Protein AF-A0A6P0HP53-F1 (afdb_monomer)

Radius of gyration: 17.63 Å; Cα contacts (8 Å, |Δi|>4): 109; chains: 1; bounding box: 59×38×42 Å

Nearest PDB structures (foldseek):
  2uwm-assembly1_A  TM=5.859E-01  e=5.808E-02  Neomoorella thermoacetica
  8gzi-assembly1_A  TM=6.093E-01  e=1.161E-01  Apiospora montagnei NRRL 25634
  7y3h-assembly1_A  TM=6.146E-01  e=1.161E-01  Apiospora montagnei NRRL 25634
  1lva-assembly1_A  TM=5.882E-01  e=1.921E-01  Neomoorella thermoacetica
  2ply-assembly3_A  TM=5.227E-01  e=1.023E-01  Neomoorella thermoacetica

Solvent-accessible surface area (backbone atoms only — not comparable to full-atom values): 7389 Å² total; per-residue (Å²): 132,65,69,74,60,47,55,57,50,45,67,72,36,39,51,97,87,63,23,44,85,57,82,60,84,52,65,76,56,28,52,49,50,47,38,57,60,42,68,79,46,56,76,85,45,78,37,48,54,70,55,51,45,59,58,38,49,65,34,31,88,62,34,69,59,53,53,49,52,31,40,78,70,44,28,28,46,77,58,97,70,30,34,31,39,70,48,64,88,73,86,81,65,94,81,64,75,88,68,85,70,80,82,80,88,72,77,95,79,83,81,83,85,89,84,83,132

Structure (mmCIF, N/CA/C/O backbone):
data_AF-A0A6P0HP53-F1
#
_entry.id   AF-A0A6P0HP53-F1
#
loop_
_atom_site.group_PDB
_atom_site.id
_atom_site.type_symbol
_atom_site.label_atom_id
_atom_site.label_alt_id
_atom_site.label_comp_id
_atom_site.label_asym_id
_atom_site.label_entity_id
_atom_site.label_seq_id
_atom_site.pdbx_PDB_ins_code
_atom_site.Cartn_x
_atom_site.Cartn_y
_atom_site.Cartn_z
_atom_site.occupancy
_atom_site.B_iso_or_equiv
_atom_site.auth_seq_id
_atom_site.auth_comp_id
_atom_site.auth_asym_id
_atom_site.auth_atom_id
_atom_site.pdbx_PDB_model_num
ATOM 1 N N . MET A 1 1 ? -3.702 -6.714 18.081 1.00 50.31 1 MET A N 1
ATOM 2 C CA . MET A 1 1 ? -4.840 -5.932 17.557 1.00 50.31 1 MET A CA 1
ATOM 3 C C . MET A 1 1 ? -5.886 -6.946 17.146 1.00 50.31 1 MET A C 1
ATOM 5 O O . MET A 1 1 ? -5.586 -7.760 16.288 1.00 50.31 1 MET A O 1
ATOM 9 N N . THR A 1 2 ? -7.023 -7.020 17.834 1.00 54.75 2 THR A N 1
ATOM 10 C CA . THR A 1 2 ? -8.061 -8.005 17.498 1.00 54.75 2 THR A CA 1
ATOM 11 C C . THR A 1 2 ? -8.685 -7.594 16.163 1.00 54.75 2 THR A C 1
ATOM 13 O O . THR A 1 2 ? -9.038 -6.429 15.990 1.00 54.75 2 THR A O 1
ATOM 16 N N . THR A 1 3 ? -8.841 -8.529 15.231 1.00 61.62 3 THR A N 1
ATOM 17 C CA . THR A 1 3 ? -9.435 -8.352 13.892 1.00 61.62 3 THR A CA 1
ATOM 18 C C . THR A 1 3 ? -10.676 -7.428 13.809 1.00 61.62 3 THR A C 1
ATOM 20 O O . THR A 1 3 ? -10.739 -6.632 12.871 1.00 61.62 3 THR A O 1
ATOM 23 N N . PRO A 1 4 ? -11.638 -7.415 14.765 1.00 64.62 4 PRO A N 1
ATOM 24 C CA . PRO A 1 4 ? -12.776 -6.483 14.732 1.00 64.62 4 PRO A CA 1
ATOM 25 C C . PRO A 1 4 ? -12.411 -4.995 14.857 1.00 64.62 4 PRO A C 1
ATOM 27 O O . PRO A 1 4 ? -13.163 -4.151 14.373 1.00 64.62 4 PRO A O 1
ATOM 30 N N . ASP A 1 5 ? -11.287 -4.644 15.487 1.00 83.12 5 ASP A N 1
ATOM 31 C CA . ASP A 1 5 ? -10.832 -3.247 15.564 1.00 83.12 5 ASP A CA 1
ATOM 32 C C . ASP A 1 5 ? -10.265 -2.783 14.214 1.00 83.12 5 ASP A C 1
ATOM 34 O O . ASP A 1 5 ? -10.540 -1.672 13.762 1.00 83.12 5 ASP A O 1
ATOM 38 N N . ALA A 1 6 ? -9.567 -3.683 13.512 1.00 87.69 6 ALA A N 1
ATOM 39 C CA . ALA A 1 6 ? -9.015 -3.426 12.187 1.00 87.69 6 ALA A CA 1
ATOM 40 C C . ALA A 1 6 ? -10.115 -3.110 11.162 1.00 87.69 6 ALA A C 1
ATOM 42 O O . ALA A 1 6 ? -10.050 -2.090 10.481 1.00 87.69 6 ALA A O 1
ATOM 43 N N . ALA A 1 7 ? -11.168 -3.933 11.108 1.00 90.62 7 ALA A N 1
ATOM 44 C CA . ALA A 1 7 ? -12.280 -3.741 10.176 1.00 90.62 7 ALA A CA 1
ATOM 45 C C . ALA A 1 7 ? -12.987 -2.387 10.370 1.00 90.62 7 ALA A C 1
ATOM 47 O O . ALA A 1 7 ? -13.310 -1.708 9.398 1.00 90.62 7 ALA A O 1
ATOM 48 N N . ARG A 1 8 ? -13.178 -1.952 11.625 1.00 93.12 8 ARG A N 1
ATOM 49 C CA . ARG A 1 8 ? -13.763 -0.635 11.932 1.00 93.12 8 ARG A CA 1
ATOM 50 C C . ARG A 1 8 ? -12.872 0.516 11.490 1.00 93.12 8 ARG A C 1
ATOM 52 O O . ARG A 1 8 ? -13.382 1.530 11.026 1.00 93.12 8 ARG A O 1
ATOM 59 N N . VAL A 1 9 ? -11.556 0.376 11.652 1.00 93.56 9 VAL A N 1
ATOM 60 C CA . VAL A 1 9 ? -10.605 1.3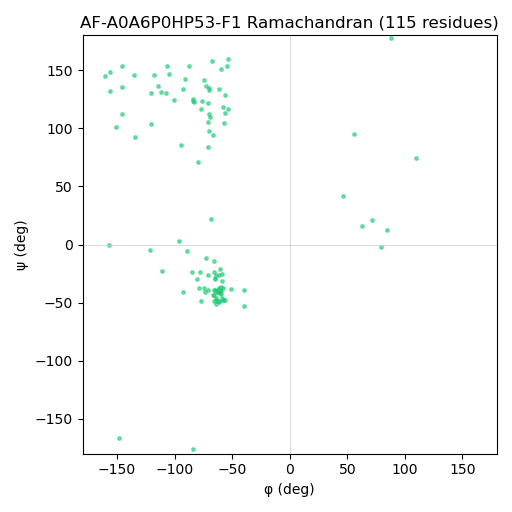70 11.148 1.00 93.56 9 VAL A CA 1
ATOM 61 C C . VAL A 1 9 ? -10.688 1.434 9.626 1.00 93.56 9 VAL A C 1
ATOM 63 O O . VAL A 1 9 ? -10.859 2.523 9.099 1.00 93.56 9 VAL A O 1
ATOM 66 N N . LEU A 1 10 ? -10.647 0.303 8.920 1.00 93.50 10 LEU A N 1
ATOM 67 C CA . LEU A 1 10 ? -10.737 0.290 7.456 1.00 93.50 10 LEU A CA 1
ATOM 68 C C . LEU A 1 10 ? -12.034 0.934 6.954 1.00 93.50 10 LEU A C 1
ATOM 70 O O . LEU A 1 10 ? -11.972 1.831 6.122 1.00 93.50 10 LEU A O 1
ATOM 74 N N . ALA A 1 11 ? -13.181 0.592 7.545 1.00 93.44 11 ALA A N 1
ATOM 75 C CA . ALA A 1 11 ? -14.469 1.200 7.204 1.00 93.44 11 ALA A CA 1
ATOM 76 C C . ALA A 1 11 ? -14.528 2.722 7.448 1.00 93.44 11 ALA A C 1
ATOM 78 O O . ALA A 1 11 ? -15.375 3.406 6.884 1.00 93.44 11 ALA A O 1
ATOM 79 N N . GLN A 1 12 ? -13.652 3.269 8.299 1.00 94.81 12 GLN A N 1
ATOM 80 C CA . GLN A 1 12 ? -13.559 4.710 8.529 1.00 94.81 12 GLN A CA 1
ATOM 81 C C . GLN A 1 12 ? -12.756 5.436 7.437 1.00 94.81 12 GLN A C 1
ATOM 83 O O . GLN A 1 12 ? -13.003 6.621 7.216 1.00 94.81 12 GLN A O 1
ATOM 88 N N . PHE A 1 13 ? -11.780 4.779 6.805 1.00 94.62 13 PHE A N 1
ATOM 89 C CA . PHE A 1 13 ? -10.819 5.421 5.892 1.00 94.62 13 PHE A CA 1
ATOM 90 C C . PHE A 1 13 ? -10.983 5.035 4.424 1.00 94.62 13 PHE A C 1
ATOM 92 O O . PHE A 1 13 ? -10.547 5.800 3.566 1.00 94.62 13 PHE A O 1
ATOM 99 N N . LEU A 1 14 ? -11.590 3.882 4.147 1.00 94.44 14 LEU A N 1
ATOM 100 C CA . LEU A 1 14 ? -11.848 3.407 2.795 1.00 94.44 14 LEU A CA 1
ATOM 101 C C . LEU A 1 14 ? -13.221 3.869 2.308 1.00 94.44 14 LEU A C 1
ATOM 103 O O . LEU A 1 14 ? -14.185 3.900 3.077 1.00 94.44 14 LEU A O 1
ATOM 107 N N . ASP A 1 15 ? -13.300 4.210 1.030 1.00 93.19 15 ASP A N 1
ATOM 108 C CA . ASP A 1 15 ? -14.560 4.362 0.315 1.00 93.19 15 ASP A CA 1
ATOM 109 C C . ASP A 1 15 ? -15.085 3.012 -0.211 1.00 93.19 15 ASP A C 1
ATOM 111 O O . ASP A 1 15 ? -14.531 1.944 0.067 1.00 93.19 15 ASP A O 1
ATOM 115 N N . ALA A 1 16 ? -16.199 3.056 -0.947 1.00 88.75 16 ALA A N 1
ATOM 116 C CA . ALA A 1 16 ? -16.825 1.866 -1.518 1.00 88.75 16 ALA A CA 1
ATOM 117 C C . ALA A 1 16 ? -15.959 1.179 -2.590 1.00 88.75 16 ALA A C 1
ATOM 119 O O . ALA A 1 16 ? -16.115 -0.022 -2.808 1.00 88.75 16 ALA A O 1
ATOM 120 N N . ASP A 1 17 ? -15.049 1.923 -3.223 1.00 88.00 17 ASP A N 1
ATOM 121 C CA . ASP A 1 17 ? -14.137 1.439 -4.259 1.00 88.00 17 ASP A CA 1
ATOM 122 C C . ASP A 1 17 ? -12.818 0.903 -3.664 1.00 88.00 17 ASP A C 1
ATOM 124 O O . ASP A 1 17 ? -11.993 0.324 -4.375 1.00 88.00 17 ASP A O 1
ATOM 128 N N . GLY A 1 18 ? -12.625 1.052 -2.348 1.00 87.94 18 GLY A N 1
ATOM 129 C CA . GLY A 1 18 ? -11.426 0.630 -1.626 1.00 87.94 18 GLY A CA 1
ATOM 130 C C . GLY A 1 18 ? -10.285 1.651 -1.663 1.00 87.94 18 GLY A C 1
ATOM 131 O O . GLY A 1 18 ? -9.162 1.319 -1.276 1.00 87.94 18 GLY A O 1
ATOM 132 N N . ALA A 1 19 ? -10.545 2.884 -2.101 1.00 93.00 19 ALA A N 1
ATOM 133 C CA . ALA A 1 19 ? -9.588 3.9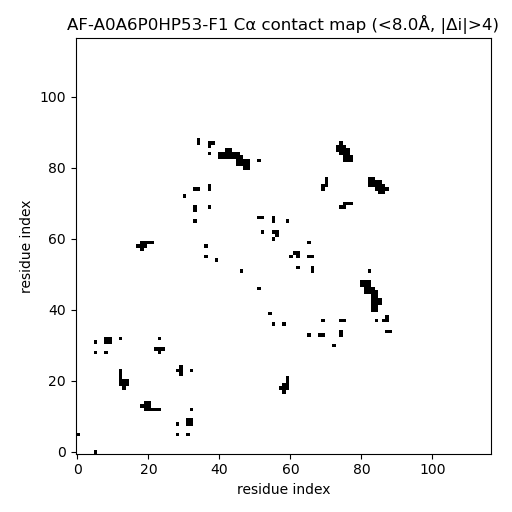76 -2.046 1.00 93.00 19 ALA A CA 1
ATOM 134 C C . ALA A 1 19 ? -9.655 4.713 -0.702 1.00 93.00 19 ALA A C 1
ATOM 136 O O . ALA A 1 19 ? -10.661 4.731 0.006 1.00 93.00 19 ALA A O 1
ATOM 137 N N . LEU A 1 20 ? -8.537 5.325 -0.327 1.00 93.94 20 LEU A N 1
ATOM 138 C CA . LEU A 1 20 ? -8.413 6.149 0.862 1.00 93.94 20 LEU A CA 1
ATOM 139 C C . LEU A 1 20 ? -8.883 7.563 0.544 1.00 93.94 20 LEU A C 1
ATOM 141 O O . LEU A 1 20 ? -8.306 8.240 -0.305 1.00 93.94 20 LEU A O 1
ATOM 145 N N . HIS A 1 21 ? -9.857 8.063 1.298 1.00 91.88 21 HIS A N 1
ATOM 146 C CA . HIS A 1 21 ? -10.188 9.494 1.258 1.00 91.88 21 HIS A CA 1
ATOM 147 C C . HIS A 1 21 ? -9.188 10.341 2.061 1.00 91.88 21 HIS A C 1
ATOM 149 O O . HIS A 1 21 ? -9.011 11.527 1.789 1.00 91.88 21 HIS A O 1
ATOM 155 N N . THR A 1 22 ? -8.501 9.738 3.038 1.00 92.38 22 THR A N 1
ATOM 156 C CA . THR A 1 22 ? -7.412 10.370 3.789 1.00 92.38 22 THR A CA 1
ATOM 157 C C . THR A 1 22 ? -6.460 9.335 4.389 1.00 92.38 22 THR A C 1
ATOM 159 O O . THR A 1 22 ? -6.875 8.243 4.786 1.00 92.38 22 THR A O 1
ATOM 162 N N . ILE A 1 23 ? -5.177 9.687 4.514 1.00 90.31 23 ILE A N 1
ATOM 163 C CA . ILE A 1 23 ? -4.184 8.858 5.209 1.00 90.31 23 ILE A CA 1
ATOM 164 C C . ILE A 1 23 ? -4.283 9.130 6.723 1.00 90.31 23 ILE A C 1
ATOM 166 O O . ILE A 1 23 ? -4.106 10.276 7.151 1.00 90.31 23 ILE A O 1
ATOM 170 N N . PRO A 1 24 ? -4.527 8.112 7.575 1.00 93.25 24 PRO A N 1
ATOM 171 C CA . PRO A 1 24 ? -4.611 8.317 9.017 1.00 93.25 24 PRO A CA 1
ATOM 172 C C . PRO A 1 24 ? -3.299 8.854 9.601 1.00 93.25 24 PRO A C 1
ATOM 174 O O . PRO A 1 24 ? -2.234 8.283 9.391 1.00 93.25 24 PRO A O 1
ATOM 177 N N . THR A 1 25 ? -3.386 9.881 10.447 1.00 92.19 25 THR A N 1
ATOM 178 C CA . THR A 1 25 ? -2.223 10.435 11.170 1.00 92.19 25 THR A CA 1
ATOM 179 C C . THR A 1 25 ? -1.908 9.684 12.464 1.00 92.19 25 THR A C 1
ATOM 181 O O . THR A 1 25 ? -0.783 9.707 12.961 1.00 92.19 25 THR A O 1
ATOM 184 N N . LYS A 1 26 ? -2.900 8.994 13.045 1.00 94.56 26 LYS A N 1
ATOM 185 C CA . LYS A 1 26 ? -2.702 8.188 14.256 1.00 94.56 26 LYS A CA 1
ATOM 186 C C . LYS A 1 26 ? -2.015 6.878 13.899 1.00 94.56 26 LYS A C 1
ATOM 188 O O . LYS A 1 26 ? -2.631 6.013 13.279 1.00 94.56 26 LYS A O 1
ATOM 193 N N . ARG A 1 27 ? -0.802 6.692 14.421 1.00 93.50 27 ARG A N 1
ATOM 194 C CA . ARG A 1 27 ? 0.074 5.537 14.177 1.00 93.50 27 ARG A CA 1
ATOM 195 C C . ARG A 1 27 ? -0.633 4.178 14.124 1.00 93.50 27 ARG A C 1
ATOM 197 O O . ARG A 1 27 ? -0.495 3.454 13.150 1.00 93.50 27 ARG A O 1
ATOM 204 N N . ARG 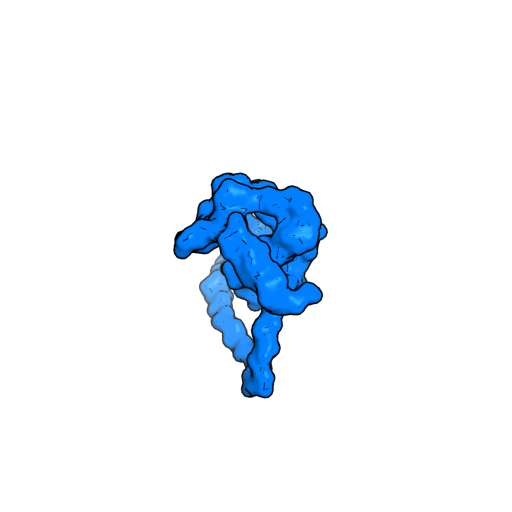A 1 28 ? -1.427 3.834 15.144 1.00 92.62 28 ARG A N 1
ATOM 205 C CA . ARG A 1 28 ? -2.132 2.537 15.191 1.00 92.62 28 ARG A CA 1
ATOM 206 C C . ARG A 1 28 ? -3.099 2.341 14.021 1.00 92.62 28 ARG A C 1
ATOM 208 O O . ARG A 1 28 ? -3.150 1.257 13.463 1.00 92.62 28 ARG A O 1
ATOM 215 N N . LYS A 1 29 ? -3.841 3.389 13.649 1.00 94.19 29 LYS A N 1
ATOM 216 C CA . LYS A 1 29 ? -4.790 3.357 12.526 1.00 94.19 29 LYS A CA 1
ATOM 217 C C . LYS A 1 29 ? -4.058 3.307 11.189 1.00 94.19 29 LYS A C 1
ATOM 219 O O . LYS A 1 29 ? -4.472 2.579 10.297 1.00 94.19 29 LYS A O 1
ATOM 224 N N . GLN A 1 30 ? -2.961 4.055 11.090 1.00 95.38 30 GLN A N 1
ATOM 225 C CA . GLN A 1 30 ? -2.095 4.064 9.920 1.00 95.38 30 GLN A CA 1
ATOM 226 C C . GLN A 1 30 ? -1.569 2.657 9.621 1.00 95.38 30 GLN A C 1
ATOM 228 O O . GLN A 1 30 ? -1.721 2.200 8.500 1.00 95.38 30 GLN A O 1
ATOM 233 N N . LEU A 1 31 ? -1.066 1.934 10.627 1.00 95.69 31 LEU A N 1
ATOM 234 C CA . LEU A 1 31 ? -0.598 0.554 10.452 1.00 95.69 31 LEU A CA 1
ATOM 235 C C . LEU A 1 31 ? -1.686 -0.387 9.915 1.00 95.69 31 LEU A C 1
ATOM 237 O O . LEU A 1 31 ? -1.384 -1.227 9.079 1.00 95.69 31 LEU A O 1
ATOM 241 N N . VAL A 1 32 ? -2.944 -0.229 10.346 1.00 95.88 32 VAL A N 1
ATOM 242 C CA . VAL A 1 32 ? -4.065 -1.028 9.812 1.00 95.88 32 VAL A CA 1
ATOM 243 C C . VAL A 1 32 ? -4.283 -0.750 8.327 1.00 95.88 32 VAL A C 1
ATOM 245 O O . VAL A 1 32 ? -4.453 -1.669 7.533 1.00 95.88 32 VAL A O 1
ATOM 248 N N . VAL A 1 33 ? -4.286 0.530 7.956 1.00 96.12 33 VAL A N 1
ATOM 249 C CA . VAL A 1 33 ? -4.481 0.954 6.568 1.00 96.12 33 VAL A CA 1
ATOM 250 C C . VAL A 1 33 ? -3.318 0.498 5.690 1.00 96.12 33 VAL A C 1
ATOM 252 O O . VAL A 1 33 ? -3.547 -0.021 4.603 1.00 96.12 33 VAL A O 1
ATOM 255 N N . LEU A 1 34 ? -2.080 0.643 6.161 1.00 96.75 34 LEU A N 1
ATOM 256 C CA . LEU A 1 34 ? -0.896 0.211 5.423 1.00 96.75 34 LEU A CA 1
ATOM 257 C C . LEU A 1 34 ? -0.858 -1.306 5.248 1.00 96.75 34 LEU A C 1
ATOM 259 O O . LEU A 1 34 ? -0.543 -1.761 4.155 1.00 96.75 34 LEU A O 1
ATOM 263 N N . ASP A 1 35 ? -1.250 -2.076 6.268 1.00 96.00 35 ASP A N 1
ATOM 264 C CA . ASP A 1 35 ? -1.370 -3.531 6.154 1.00 96.00 35 ASP A CA 1
ATOM 265 C C . ASP A 1 35 ? -2.382 -3.938 5.080 1.00 96.00 35 ASP A C 1
ATOM 267 O O . ASP A 1 35 ? -2.118 -4.852 4.303 1.00 96.00 35 ASP A O 1
ATOM 271 N N . HIS A 1 36 ? -3.511 -3.228 4.991 1.00 95.56 36 HIS A N 1
ATOM 272 C CA . HIS A 1 36 ? -4.508 -3.452 3.946 1.00 95.56 36 HIS A CA 1
ATOM 273 C C . HIS A 1 36 ? -3.971 -3.113 2.549 1.00 95.56 36 HIS A C 1
ATOM 275 O O . HIS A 1 36 ? -4.077 -3.936 1.644 1.00 95.56 36 HIS A O 1
ATOM 281 N N . VAL A 1 37 ? -3.344 -1.944 2.377 1.00 96.25 37 VAL A N 1
ATOM 282 C CA . VAL A 1 37 ? -2.739 -1.541 1.092 1.00 96.25 37 VAL A CA 1
ATOM 283 C C . VAL A 1 37 ? -1.635 -2.520 0.676 1.00 96.25 37 VAL A C 1
ATOM 285 O O . VAL A 1 37 ? -1.518 -2.857 -0.500 1.00 96.25 37 VAL A O 1
ATOM 288 N N . ALA A 1 38 ? -0.854 -3.030 1.631 1.00 96.50 38 ALA A N 1
ATOM 289 C CA . ALA A 1 38 ? 0.194 -4.009 1.371 1.00 96.50 38 ALA A CA 1
ATOM 290 C C . ALA A 1 38 ? -0.347 -5.325 0.788 1.00 96.50 38 ALA A C 1
ATOM 292 O O . ALA A 1 38 ? 0.374 -5.983 0.042 1.00 96.50 38 ALA A O 1
ATOM 293 N N . GLN A 1 39 ? -1.610 -5.691 1.052 1.00 95.06 39 GLN A N 1
ATOM 294 C CA . GLN A 1 39 ? -2.223 -6.892 0.467 1.00 95.06 39 GLN A CA 1
ATOM 295 C C . GLN A 1 39 ? -2.406 -6.805 -1.055 1.00 95.06 39 GLN A C 1
ATOM 297 O O . GLN A 1 39 ? -2.623 -7.831 -1.691 1.00 95.06 39 GLN A O 1
ATOM 302 N N . ALA A 1 40 ? -2.293 -5.614 -1.654 1.00 95.69 40 ALA A N 1
ATOM 303 C CA . ALA A 1 40 ? -2.289 -5.457 -3.107 1.00 95.69 40 ALA A CA 1
ATOM 304 C C . ALA A 1 40 ? -0.988 -5.944 -3.771 1.00 95.69 40 ALA A C 1
ATOM 306 O O . ALA A 1 40 ? -0.931 -6.039 -4.996 1.00 95.69 40 ALA A O 1
ATOM 307 N N . PHE A 1 41 ? 0.049 -6.225 -2.977 1.00 96.25 41 PHE A N 1
ATOM 308 C CA . PHE A 1 41 ? 1.332 -6.739 -3.439 1.00 96.25 41 PHE A CA 1
ATOM 309 C C . PHE A 1 41 ? 1.484 -8.207 -3.047 1.00 96.25 41 PHE A C 1
ATOM 311 O O . PHE A 1 41 ? 1.305 -8.588 -1.884 1.00 96.25 41 PHE A O 1
ATOM 318 N N . GLU A 1 42 ? 1.856 -9.035 -4.016 1.00 93.25 42 GLU A N 1
ATOM 319 C CA . GLU A 1 42 ? 2.101 -10.453 -3.783 1.00 93.25 42 GLU A CA 1
ATOM 320 C C . GLU A 1 42 ? 3.431 -10.661 -3.046 1.00 93.25 42 GLU A C 1
ATOM 322 O O . GLU A 1 42 ? 4.427 -9.970 -3.282 1.00 93.25 42 GLU A O 1
ATOM 327 N N . LEU A 1 43 ? 3.454 -11.627 -2.124 1.00 90.38 43 LEU A N 1
ATOM 328 C CA . LEU A 1 43 ? 4.676 -12.008 -1.419 1.00 90.38 43 LEU A CA 1
ATOM 329 C C . LEU A 1 43 ? 5.640 -12.719 -2.372 1.00 90.38 43 LEU A C 1
ATOM 331 O O . LEU A 1 43 ? 5.246 -13.617 -3.109 1.00 90.38 43 LEU A O 1
ATOM 335 N N . GLY A 1 44 ? 6.916 -12.338 -2.315 1.00 88.12 44 GLY A N 1
ATOM 336 C CA . GLY A 1 44 ? 7.964 -12.909 -3.166 1.00 88.12 44 GLY A CA 1
ATOM 337 C C . GLY A 1 44 ? 8.005 -12.357 -4.595 1.00 88.12 44 GLY A C 1
ATOM 338 O O . GLY A 1 44 ? 8.904 -12.727 -5.346 1.00 88.12 44 GLY A O 1
ATOM 339 N N . VAL A 1 45 ? 7.090 -11.455 -4.965 1.00 94.25 45 VAL A N 1
ATOM 340 C CA . VAL A 1 45 ? 7.111 -10.768 -6.262 1.00 94.25 45 VAL A CA 1
ATOM 341 C C . VAL A 1 45 ? 7.853 -9.441 -6.137 1.00 94.25 45 VAL A C 1
ATOM 343 O O . VAL A 1 45 ? 7.631 -8.666 -5.203 1.00 94.25 45 VAL A O 1
ATOM 346 N N . VAL A 1 46 ? 8.740 -9.188 -7.099 1.00 96.50 46 VAL A N 1
ATOM 347 C CA . VAL A 1 46 ? 9.499 -7.943 -7.203 1.00 96.50 46 VAL A CA 1
ATOM 348 C C . VAL A 1 46 ? 8.854 -7.047 -8.253 1.00 96.50 46 VAL A C 1
ATOM 350 O O . VAL A 1 46 ? 8.678 -7.441 -9.403 1.00 96.50 46 VAL A O 1
ATOM 353 N N . TYR A 1 47 ? 8.518 -5.830 -7.846 1.00 96.81 47 TYR A N 1
ATOM 354 C CA . TYR A 1 47 ? 7.853 -4.820 -8.653 1.00 96.81 47 TYR A CA 1
ATOM 355 C C . TYR A 1 47 ? 8.809 -3.651 -8.927 1.00 96.81 47 TYR A C 1
ATOM 357 O O . TYR A 1 47 ? 9.408 -3.113 -7.987 1.00 96.81 47 TYR A O 1
ATOM 365 N N . PRO A 1 48 ? 8.947 -3.190 -10.181 1.00 96.88 48 PRO A N 1
ATOM 366 C CA . PRO A 1 48 ? 9.613 -1.927 -10.462 1.00 96.88 48 PRO A CA 1
ATOM 367 C C . PRO A 1 48 ? 8.786 -0.752 -9.920 1.00 96.88 48 PRO A C 1
ATOM 369 O O . PRO A 1 48 ? 7.568 -0.836 -9.755 1.00 96.88 48 PRO A O 1
ATOM 372 N N . GLU A 1 49 ? 9.439 0.390 -9.689 1.00 95.44 49 GLU A N 1
ATOM 373 C CA . GLU A 1 49 ? 8.780 1.599 -9.172 1.00 95.44 49 GLU A CA 1
ATOM 374 C C . GLU A 1 49 ? 7.519 2.009 -9.955 1.00 95.44 49 GLU A C 1
ATOM 376 O O . GLU A 1 49 ? 6.541 2.460 -9.359 1.00 95.44 49 GLU A O 1
ATOM 381 N N . VAL A 1 50 ? 7.527 1.861 -11.283 1.00 96.56 50 VAL A N 1
ATOM 382 C CA . VAL A 1 50 ? 6.385 2.228 -12.133 1.00 96.56 50 VAL A CA 1
ATOM 383 C C . VAL A 1 50 ? 5.135 1.409 -11.802 1.00 96.56 50 VAL A C 1
ATOM 385 O O . VAL A 1 50 ? 4.051 1.985 -11.686 1.00 96.56 50 VAL A O 1
ATOM 388 N N . ASP A 1 51 ? 5.297 0.111 -11.549 1.00 97.56 51 ASP A N 1
ATOM 389 C CA . ASP A 1 51 ? 4.194 -0.795 -11.232 1.00 97.56 51 ASP A CA 1
ATOM 390 C C . ASP A 1 51 ? 3.687 -0.551 -9.815 1.00 97.56 51 ASP A C 1
ATOM 392 O O . ASP A 1 51 ? 2.480 -0.453 -9.595 1.00 97.56 51 ASP A O 1
ATOM 396 N N . VAL A 1 52 ? 4.599 -0.327 -8.862 1.00 97.62 52 VAL A N 1
ATOM 397 C CA . VAL A 1 52 ? 4.234 0.093 -7.500 1.00 97.62 52 VAL A CA 1
ATOM 398 C C . VAL A 1 52 ? 3.406 1.368 -7.538 1.00 97.62 52 VAL A C 1
ATOM 400 O O . VAL A 1 52 ? 2.344 1.444 -6.923 1.00 97.62 52 VAL A O 1
ATOM 403 N N . ASN A 1 53 ? 3.853 2.366 -8.298 1.00 97.25 53 ASN A N 1
ATOM 404 C CA . ASN A 1 53 ? 3.132 3.621 -8.425 1.00 97.25 53 ASN A CA 1
ATOM 405 C C . ASN A 1 53 ? 1.748 3.406 -9.058 1.00 97.25 53 ASN A C 1
ATOM 407 O O . ASN A 1 53 ? 0.782 4.018 -8.610 1.00 97.25 53 ASN A O 1
ATOM 411 N N . ALA A 1 54 ? 1.627 2.540 -10.067 1.00 97.38 54 ALA A N 1
ATOM 412 C CA . ALA A 1 54 ? 0.347 2.223 -10.696 1.00 97.38 54 ALA A CA 1
ATOM 413 C C . ALA A 1 54 ? -0.634 1.533 -9.731 1.00 97.38 54 ALA A C 1
ATOM 415 O O . ALA A 1 54 ? -1.816 1.879 -9.719 1.00 97.38 54 ALA A O 1
ATOM 416 N N . VAL A 1 55 ? -0.150 0.612 -8.891 1.00 97.00 55 VAL A N 1
ATOM 417 C CA . VAL A 1 55 ? -0.954 -0.036 -7.841 1.00 97.00 55 VAL A CA 1
ATOM 418 C C . VAL A 1 55 ? -1.405 0.991 -6.801 1.00 97.00 55 VAL A C 1
ATOM 420 O O . VAL A 1 55 ? -2.598 1.113 -6.531 1.00 97.00 55 VAL A O 1
ATOM 423 N N . LEU A 1 56 ? -0.478 1.790 -6.264 1.00 97.31 56 LEU A N 1
ATOM 424 C CA . LEU A 1 56 ? -0.770 2.755 -5.198 1.00 97.31 56 LEU A CA 1
ATOM 425 C C . LEU A 1 56 ? -1.718 3.881 -5.629 1.00 97.31 56 LEU A C 1
ATOM 427 O O . LEU A 1 56 ? -2.488 4.367 -4.802 1.00 97.31 56 LEU A O 1
ATOM 431 N N . ARG A 1 57 ? -1.724 4.264 -6.914 1.00 96.75 57 ARG A N 1
ATOM 432 C CA . ARG A 1 57 ? -2.662 5.267 -7.458 1.00 96.75 57 ARG A CA 1
ATOM 433 C C . ARG A 1 57 ? -4.128 4.884 -7.289 1.00 96.75 57 ARG A C 1
ATOM 435 O O . ARG A 1 57 ? -4.965 5.778 -7.254 1.00 96.75 57 ARG A O 1
ATOM 442 N N . ARG A 1 58 ? -4.434 3.587 -7.189 1.00 95.50 58 ARG A N 1
ATOM 443 C CA . ARG A 1 58 ? -5.797 3.096 -6.935 1.00 95.50 58 ARG A CA 1
ATOM 444 C C . ARG A 1 58 ? -6.247 3.383 -5.505 1.00 95.50 58 ARG A C 1
ATOM 446 O O . ARG A 1 58 ? -7.435 3.520 -5.269 1.00 95.50 58 ARG A O 1
ATOM 453 N N . PHE A 1 59 ? -5.298 3.494 -4.574 1.00 96.25 59 PHE A N 1
ATOM 454 C CA . PHE A 1 59 ? -5.579 3.737 -3.164 1.00 96.25 59 PHE A CA 1
ATOM 455 C C . PHE A 1 59 ? -5.560 5.218 -2.809 1.00 96.25 59 PHE A C 1
ATOM 457 O O . PHE A 1 59 ? -6.381 5.647 -2.013 1.00 96.25 59 PHE A O 1
ATOM 464 N N . HIS A 1 60 ? -4.620 6.009 -3.331 1.00 96.31 60 HIS A N 1
ATOM 465 C CA . HIS A 1 60 ? -4.542 7.432 -2.994 1.00 96.31 60 HIS A CA 1
ATOM 466 C C . HIS A 1 60 ? -3.721 8.218 -4.035 1.00 96.31 60 HIS A C 1
ATOM 468 O O . HIS A 1 60 ? -2.715 7.702 -4.534 1.00 96.31 60 HIS A O 1
ATOM 474 N N . PRO A 1 61 ? -4.071 9.486 -4.339 1.00 94.44 61 PRO A N 1
ATOM 475 C CA . PRO A 1 61 ? -3.300 10.321 -5.266 1.00 94.44 61 PRO A CA 1
ATOM 476 C C . PRO A 1 61 ? -1.886 10.653 -4.762 1.00 94.44 61 PRO A C 1
ATOM 478 O O . PRO A 1 61 ? -0.965 10.799 -5.566 1.00 94.44 61 PRO A O 1
ATOM 481 N N . ASP A 1 62 ? -1.686 10.732 -3.443 1.00 96.00 62 ASP A N 1
ATOM 482 C CA . ASP A 1 62 ? -0.358 10.885 -2.827 1.00 96.00 62 ASP A CA 1
ATOM 483 C C . ASP A 1 62 ? 0.391 9.542 -2.751 1.00 96.00 62 ASP A C 1
ATOM 485 O O . ASP A 1 62 ? 0.573 8.928 -1.695 1.00 96.00 62 ASP A O 1
ATOM 489 N N . VAL A 1 63 ? 0.801 9.076 -3.929 1.00 96.44 63 VAL A N 1
ATOM 490 C CA . VAL A 1 63 ? 1.547 7.827 -4.136 1.00 96.44 63 VAL A CA 1
ATOM 491 C C . VAL A 1 63 ? 2.891 7.848 -3.410 1.00 96.44 63 VAL A C 1
ATOM 493 O O . VAL A 1 63 ? 3.324 6.834 -2.863 1.00 96.44 63 VAL A O 1
ATOM 496 N N . ALA A 1 64 ? 3.564 9.001 -3.402 1.00 95.88 64 ALA A N 1
ATOM 497 C CA . ALA A 1 64 ? 4.879 9.147 -2.792 1.00 95.88 64 ALA A CA 1
ATOM 498 C C . ALA A 1 64 ? 4.806 8.975 -1.270 1.00 95.88 64 ALA A C 1
ATOM 500 O O . ALA A 1 64 ? 5.635 8.258 -0.704 1.00 95.88 64 ALA A O 1
ATOM 501 N N . ALA A 1 65 ? 3.800 9.569 -0.617 1.00 95.88 65 ALA A N 1
ATOM 502 C CA . ALA A 1 65 ? 3.588 9.384 0.811 1.00 95.88 65 ALA A CA 1
ATOM 503 C C . ALA A 1 65 ? 3.249 7.929 1.153 1.00 95.88 65 ALA A C 1
ATOM 505 O O . ALA A 1 65 ? 3.888 7.368 2.042 1.00 95.88 65 ALA A O 1
ATOM 506 N N . LEU A 1 66 ? 2.315 7.295 0.429 1.00 96.69 66 LEU A N 1
ATOM 507 C CA . LEU A 1 66 ? 1.971 5.887 0.666 1.00 96.69 66 LEU A CA 1
ATOM 508 C C . LEU A 1 66 ? 3.182 4.967 0.520 1.00 96.69 66 LEU A C 1
ATOM 510 O O . LEU A 1 66 ? 3.444 4.159 1.408 1.00 96.69 66 LEU A O 1
ATOM 514 N N . ARG A 1 67 ? 3.954 5.119 -0.562 1.00 96.69 67 ARG A N 1
ATOM 515 C CA . ARG A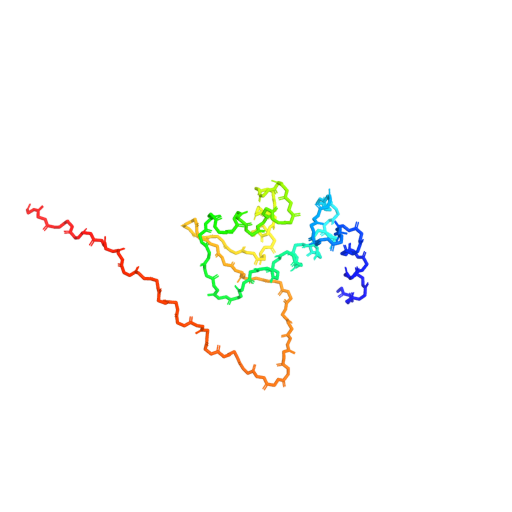 1 67 ? 5.162 4.320 -0.793 1.00 96.69 67 ARG A CA 1
ATOM 516 C C . ARG A 1 67 ? 6.178 4.499 0.331 1.00 96.69 67 ARG A C 1
ATOM 518 O O . ARG A 1 67 ? 6.742 3.512 0.788 1.00 96.69 67 ARG A O 1
ATOM 525 N N . ARG A 1 68 ? 6.390 5.737 0.794 1.00 96.81 68 ARG A N 1
ATOM 526 C CA . ARG A 1 68 ? 7.287 6.022 1.921 1.00 96.81 68 ARG A CA 1
ATOM 527 C C . ARG A 1 68 ? 6.809 5.331 3.196 1.00 96.81 68 ARG A C 1
ATOM 529 O O . ARG A 1 68 ? 7.593 4.625 3.806 1.00 96.81 68 ARG A O 1
ATOM 536 N N . TYR A 1 69 ? 5.533 5.461 3.555 1.00 97.31 69 TYR A N 1
ATOM 537 C CA . TYR A 1 69 ? 5.003 4.826 4.764 1.00 97.31 69 TYR A CA 1
ATOM 538 C C . TYR A 1 69 ? 5.065 3.298 4.711 1.00 97.31 69 TYR A C 1
ATOM 540 O O . TYR A 1 69 ? 5.448 2.670 5.691 1.00 97.31 69 TYR A O 1
ATOM 548 N N . LEU A 1 70 ? 4.753 2.692 3.562 1.00 97.69 70 LEU A N 1
ATOM 549 C CA . LEU A 1 70 ? 4.867 1.243 3.382 1.00 97.69 70 LEU A CA 1
ATOM 550 C C . LEU A 1 70 ? 6.301 0.741 3.589 1.00 97.69 70 LEU A C 1
ATOM 552 O O . LEU A 1 70 ? 6.483 -0.343 4.141 1.00 97.69 70 LEU A O 1
ATOM 556 N N . VAL A 1 71 ? 7.303 1.515 3.163 1.00 97.50 71 VAL A N 1
ATOM 557 C CA . VAL A 1 71 ? 8.720 1.172 3.348 1.00 97.50 71 VAL A CA 1
ATOM 558 C C . VAL A 1 71 ? 9.186 1.437 4.778 1.00 97.50 71 VAL A C 1
ATOM 560 O O . VAL A 1 71 ? 9.768 0.549 5.395 1.00 97.50 71 VAL A O 1
ATOM 563 N N . ASP A 1 72 ? 8.893 2.619 5.323 1.00 96.94 72 ASP A N 1
ATOM 564 C CA . ASP A 1 72 ? 9.291 3.020 6.679 1.00 96.94 72 ASP A CA 1
ATOM 565 C C . ASP A 1 72 ? 8.736 2.056 7.744 1.00 96.94 72 ASP A C 1
ATOM 567 O O . ASP A 1 72 ? 9.375 1.816 8.768 1.00 96.94 72 ASP A O 1
ATOM 571 N N . ASP A 1 73 ? 7.565 1.469 7.478 1.00 96.44 73 ASP A N 1
ATOM 572 C CA . ASP A 1 73 ? 6.884 0.533 8.375 1.00 96.44 73 ASP A CA 1
ATOM 573 C C . ASP A 1 73 ? 7.146 -0.943 8.075 1.00 96.44 73 ASP A C 1
ATOM 575 O O . ASP A 1 73 ? 6.597 -1.811 8.754 1.00 96.44 73 ASP A O 1
ATOM 579 N N . GLY A 1 74 ? 7.996 -1.235 7.088 1.00 96.00 74 GLY A N 1
ATOM 580 C CA . GLY A 1 74 ? 8.427 -2.594 6.765 1.00 96.00 74 GLY A CA 1
ATOM 581 C C . GLY A 1 74 ? 7.357 -3.469 6.108 1.00 96.00 74 GLY A C 1
ATOM 582 O O . GLY A 1 74 ? 7.457 -4.692 6.159 1.00 96.00 74 GLY A O 1
ATOM 583 N N . PHE A 1 75 ? 6.329 -2.877 5.495 1.00 97.00 75 PHE A N 1
ATOM 584 C CA . PHE A 1 75 ? 5.381 -3.617 4.655 1.00 97.00 75 PHE A CA 1
ATOM 585 C C . PHE A 1 75 ? 5.963 -3.902 3.268 1.00 97.00 75 PHE A C 1
ATOM 587 O O . PHE A 1 75 ? 5.743 -4.982 2.713 1.00 97.00 75 PHE A O 1
ATOM 594 N N . LEU A 1 76 ? 6.723 -2.945 2.729 1.00 97.56 76 LEU A N 1
ATOM 595 C CA . LEU A 1 76 ? 7.522 -3.096 1.519 1.00 97.56 76 LEU A CA 1
ATOM 596 C C . LEU A 1 76 ? 9.005 -2.912 1.844 1.00 97.56 76 LEU A C 1
ATOM 598 O O . LEU A 1 76 ? 9.380 -2.063 2.647 1.00 97.56 76 LEU A O 1
ATOM 602 N N . THR A 1 77 ? 9.866 -3.641 1.149 1.00 97.19 77 THR A N 1
ATOM 603 C CA . THR A 1 77 ? 11.301 -3.347 1.092 1.00 97.19 77 THR A CA 1
ATOM 604 C C . THR A 1 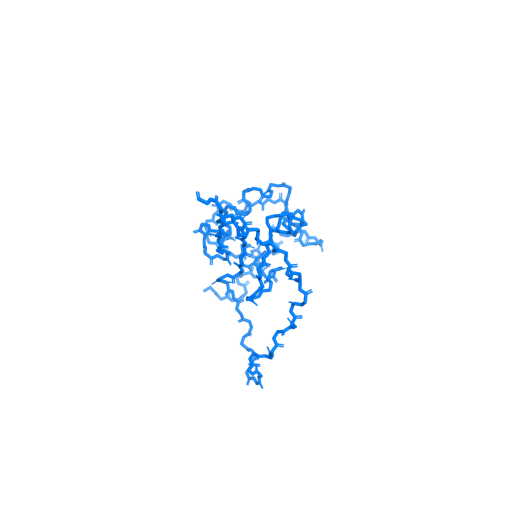77 ? 11.623 -2.730 -0.259 1.00 97.19 77 THR A C 1
ATOM 606 O O . THR A 1 77 ? 10.986 -3.062 -1.256 1.00 97.19 77 THR A O 1
ATOM 609 N N . ARG A 1 78 ? 12.593 -1.812 -0.282 1.00 96.56 78 ARG A N 1
ATOM 610 C CA . ARG A 1 78 ? 13.100 -1.170 -1.495 1.00 96.56 78 ARG A CA 1
ATOM 611 C C . ARG A 1 78 ? 14.591 -1.435 -1.646 1.00 96.56 78 ARG A C 1
ATOM 613 O O . ARG A 1 78 ? 15.358 -1.097 -0.750 1.00 96.56 78 ARG A O 1
ATOM 620 N N . GLU A 1 79 ? 15.002 -1.882 -2.826 1.00 96.12 79 GLU A N 1
ATOM 621 C CA . GLU A 1 79 ? 16.408 -1.992 -3.220 1.00 96.12 79 GLU A CA 1
ATOM 622 C C . GLU A 1 79 ? 16.556 -1.693 -4.714 1.00 96.12 79 GLU A C 1
ATOM 624 O O . GLU A 1 79 ? 15.744 -2.141 -5.513 1.00 96.12 79 GLU A O 1
ATOM 629 N N . ALA A 1 80 ? 17.556 -0.894 -5.106 1.00 93.50 80 ALA A N 1
ATOM 630 C CA . ALA A 1 80 ? 17.849 -0.584 -6.515 1.00 93.50 80 ALA A CA 1
ATOM 631 C C . ALA A 1 80 ? 16.613 -0.197 -7.375 1.00 93.50 80 ALA A C 1
ATOM 633 O O . ALA A 1 80 ? 16.475 -0.625 -8.518 1.00 93.50 80 ALA A O 1
ATOM 634 N N . ASN A 1 81 ? 15.706 0.623 -6.822 1.00 91.56 81 ASN A N 1
ATOM 635 C CA . ASN A 1 81 ? 14.424 1.046 -7.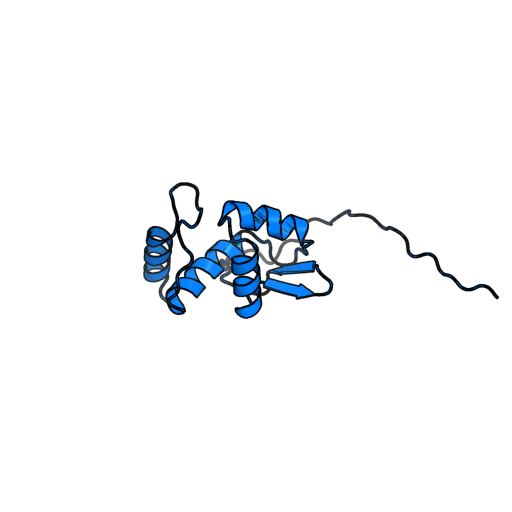431 1.00 91.56 81 ASN A CA 1
ATOM 636 C C . ASN A 1 81 ? 13.406 -0.078 -7.708 1.00 91.56 81 ASN A C 1
ATOM 638 O O . ASN A 1 81 ? 12.422 0.130 -8.420 1.00 91.56 81 ASN A O 1
ATOM 642 N N . GLN A 1 82 ? 13.612 -1.233 -7.093 1.00 95.69 82 GLN A N 1
ATOM 643 C CA . GLN A 1 82 ? 12.678 -2.344 -7.039 1.00 95.69 82 GLN A CA 1
ATOM 644 C C . GLN A 1 82 ? 12.071 -2.441 -5.641 1.00 95.69 82 GLN A C 1
ATOM 646 O O . GLN A 1 82 ? 12.666 -1.988 -4.659 1.00 95.69 82 GLN A O 1
ATOM 651 N N . TYR A 1 83 ? 10.872 -3.007 -5.570 1.00 97.50 83 TYR A N 1
ATOM 652 C CA . TYR A 1 83 ? 10.097 -3.141 -4.346 1.00 97.50 83 TYR A CA 1
ATOM 653 C C . TYR A 1 83 ? 9.515 -4.538 -4.249 1.00 97.50 83 TYR A C 1
ATOM 655 O O . TYR A 1 83 ? 9.102 -5.106 -5.253 1.00 97.50 83 TYR A O 1
ATOM 663 N N . TRP A 1 84 ? 9.408 -5.070 -3.045 1.00 97.50 84 TRP A N 1
ATOM 664 C CA . TRP A 1 84 ? 8.670 -6.305 -2.799 1.00 97.50 84 TRP A CA 1
ATOM 665 C C . TRP A 1 84 ? 8.011 -6.246 -1.436 1.00 97.50 84 TRP A C 1
ATOM 667 O O . TRP A 1 84 ? 8.470 -5.541 -0.531 1.00 97.50 84 TRP A O 1
ATOM 677 N N . ARG A 1 85 ? 6.919 -6.994 -1.288 1.00 97.00 85 ARG A N 1
ATOM 678 C CA . ARG A 1 85 ? 6.248 -7.128 -0.003 1.00 97.00 85 ARG A CA 1
ATOM 679 C C . ARG A 1 85 ? 7.105 -7.964 0.941 1.00 97.00 85 ARG A C 1
ATOM 681 O O . ARG A 1 85 ? 7.431 -9.110 0.639 1.00 97.00 85 ARG A O 1
ATOM 688 N N . SER A 1 86 ? 7.454 -7.382 2.081 1.00 94.00 86 SER A N 1
ATOM 689 C CA . SER A 1 86 ? 8.305 -7.993 3.110 1.00 94.00 86 SER A CA 1
ATOM 690 C C . SER A 1 86 ? 7.626 -8.102 4.476 1.00 94.00 86 SER A C 1
ATOM 692 O O . SER A 1 86 ? 8.179 -8.727 5.379 1.00 94.00 86 SER A O 1
ATOM 694 N N . GLY A 1 87 ? 6.409 -7.566 4.620 1.00 92.25 87 GLY A N 1
ATOM 695 C CA . GLY A 1 87 ? 5.652 -7.616 5.867 1.00 92.25 87 GLY A CA 1
ATOM 696 C C . GLY A 1 87 ? 4.134 -7.664 5.690 1.00 92.25 87 GLY A C 1
ATOM 697 O O . GLY A 1 87 ? 3.594 -7.910 4.606 1.00 92.25 87 GLY A O 1
ATOM 698 N N . GLY A 1 88 ? 3.441 -7.426 6.801 1.00 90.31 88 GLY A N 1
ATOM 699 C CA . GLY A 1 88 ? 1.984 -7.448 6.896 1.00 90.31 88 GLY A CA 1
ATOM 700 C C . GLY A 1 88 ? 1.381 -8.816 7.207 1.00 90.31 88 GLY A C 1
ATOM 701 O O . GLY A 1 88 ? 2.076 -9.824 7.331 1.00 90.31 88 GLY A O 1
ATOM 702 N N . THR A 1 89 ? 0.062 -8.838 7.347 1.00 87.25 89 THR A N 1
ATOM 703 C CA . THR A 1 89 ? -0.708 -10.016 7.748 1.00 87.25 89 THR A CA 1
ATOM 704 C C . THR A 1 89 ? -0.776 -11.032 6.612 1.00 87.25 89 THR A C 1
ATOM 706 O O . THR A 1 89 ? -1.021 -10.672 5.460 1.00 87.25 89 THR A O 1
ATOM 709 N N . VAL A 1 90 ? -0.594 -12.312 6.934 1.00 82.44 90 VAL A N 1
ATOM 710 C CA . VAL A 1 90 ? -0.833 -13.437 6.021 1.00 82.44 90 VAL A CA 1
ATOM 711 C C . VAL A 1 90 ? -1.985 -14.275 6.555 1.00 82.44 90 VAL A C 1
ATOM 713 O O . VAL A 1 90 ? -2.056 -14.542 7.756 1.00 82.44 90 VAL A O 1
ATOM 716 N N . ALA A 1 91 ? -2.900 -14.682 5.677 1.00 74.44 91 ALA A N 1
ATOM 717 C CA . ALA A 1 91 ? -3.855 -15.721 6.024 1.00 74.44 91 ALA A CA 1
ATOM 718 C C . ALA A 1 91 ? -3.072 -17.034 6.113 1.00 74.44 91 ALA A C 1
ATOM 720 O O . ALA A 1 91 ? -2.527 -17.502 5.115 1.00 74.44 91 ALA A O 1
ATOM 721 N N . LEU A 1 92 ? -2.954 -17.590 7.318 1.00 62.47 92 LEU A N 1
ATOM 722 C CA . LEU A 1 92 ? -2.431 -18.938 7.486 1.00 62.47 92 LEU A CA 1
ATOM 723 C C . LEU A 1 92 ? -3.495 -19.889 6.935 1.00 62.47 92 LEU A C 1
ATOM 725 O O . LEU A 1 92 ? -4.483 -20.168 7.607 1.00 62.47 92 LEU A O 1
ATOM 729 N N . ASP A 1 93 ? -3.332 -20.329 5.690 1.00 56.94 93 ASP A N 1
ATOM 730 C CA . ASP A 1 93 ? -4.086 -21.473 5.194 1.00 56.94 93 ASP A CA 1
ATOM 731 C C . ASP A 1 93 ? -3.559 -22.706 5.939 1.00 56.94 93 ASP A C 1
ATOM 733 O O . ASP A 1 93 ? -2.412 -23.111 5.745 1.00 56.94 93 ASP A O 1
ATOM 737 N N . GLU A 1 94 ? -4.353 -23.280 6.844 1.00 54.94 94 GLU A N 1
ATOM 738 C CA . GLU A 1 94 ? -3.959 -24.428 7.678 1.00 54.94 94 GLU A CA 1
ATOM 739 C C . GLU A 1 94 ? -3.774 -25.746 6.880 1.00 54.94 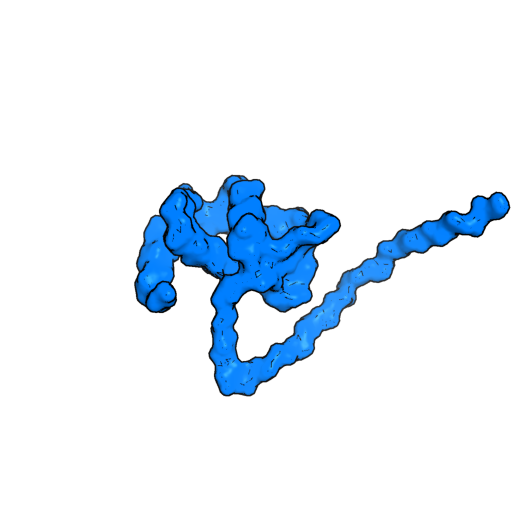94 GLU A C 1
ATOM 741 O O . GLU A 1 94 ? -3.847 -26.830 7.455 1.00 54.94 94 GLU A O 1
ATOM 746 N N . GLY A 1 95 ? -3.527 -25.715 5.561 1.00 51.50 95 GLY A N 1
ATOM 747 C CA . GLY A 1 95 ? -3.553 -26.933 4.742 1.00 51.50 95 GLY A CA 1
ATOM 748 C C . GLY A 1 95 ? -2.781 -26.963 3.423 1.00 51.50 95 GLY A C 1
ATOM 749 O O . GLY A 1 95 ? -2.782 -28.011 2.771 1.00 51.50 95 GLY A O 1
ATOM 750 N N . ARG A 1 96 ? -2.087 -25.906 2.994 1.00 51.28 96 ARG A N 1
ATOM 751 C CA . ARG A 1 96 ? -1.313 -25.959 1.744 1.00 51.28 96 ARG A CA 1
ATOM 752 C C . ARG A 1 96 ? -0.046 -25.118 1.847 1.00 51.28 96 ARG A C 1
ATOM 754 O O . ARG A 1 96 ? -0.101 -23.897 1.916 1.00 51.28 96 ARG A O 1
ATOM 761 N N . GLY A 1 97 ? 1.108 -25.792 1.849 1.00 50.34 97 GLY A N 1
ATOM 762 C CA . GLY A 1 97 ? 2.412 -25.134 1.739 1.00 50.34 97 GLY A CA 1
ATOM 763 C C . GLY A 1 97 ? 2.482 -24.218 0.508 1.00 50.34 97 GLY A C 1
ATOM 764 O O . GLY A 1 97 ? 1.686 -24.396 -0.420 1.00 50.34 97 GLY A O 1
ATOM 765 N N . PRO A 1 98 ? 3.409 -23.242 0.487 1.00 53.38 98 PRO A N 1
ATOM 766 C CA . PRO A 1 98 ? 3.505 -22.276 -0.600 1.00 53.38 98 PRO A CA 1
ATOM 767 C C . PRO A 1 98 ? 3.664 -23.030 -1.923 1.00 53.38 98 PRO A C 1
ATOM 769 O O . PRO A 1 98 ? 4.651 -23.737 -2.136 1.00 53.38 98 PRO A O 1
ATOM 772 N N . GLY A 1 99 ? 2.648 -22.941 -2.785 1.00 44.81 99 GLY A N 1
ATOM 773 C CA . GLY A 1 99 ? 2.725 -23.478 -4.137 1.00 44.81 99 GLY A CA 1
ATOM 774 C C . GLY A 1 99 ? 3.871 -22.799 -4.891 1.00 44.81 99 GLY A C 1
ATOM 775 O O . GLY A 1 99 ? 4.203 -21.653 -4.577 1.00 44.81 99 GLY A O 1
ATOM 776 N N . PRO A 1 100 ? 4.502 -23.478 -5.864 1.00 44.91 100 PRO A N 1
ATOM 777 C CA . PRO A 1 100 ? 5.510 -22.838 -6.694 1.00 44.91 100 PRO A CA 1
ATOM 778 C C . PRO A 1 100 ? 4.861 -21.628 -7.372 1.00 44.91 100 PRO A C 1
ATOM 780 O O . PRO A 1 100 ? 3.870 -21.776 -8.089 1.00 44.91 100 PRO A O 1
ATOM 783 N N . GLY A 1 101 ? 5.381 -20.432 -7.081 1.00 44.19 101 GLY A N 1
ATOM 784 C CA . GLY A 1 101 ? 4.960 -19.206 -7.751 1.00 44.19 101 GLY A CA 1
ATOM 785 C C . GLY A 1 101 ? 5.103 -19.357 -9.269 1.00 44.19 101 GLY A C 1
ATOM 786 O O . GLY A 1 101 ? 5.915 -20.172 -9.727 1.00 44.19 101 GLY A O 1
ATOM 787 N N . PRO A 1 102 ? 4.308 -18.624 -10.068 1.00 41.06 102 PRO A N 1
ATOM 788 C CA . PRO A 1 102 ? 4.432 -18.686 -11.514 1.00 41.06 102 PRO A CA 1
ATOM 789 C C . PRO A 1 102 ? 5.874 -18.346 -11.900 1.00 41.06 102 PRO A C 1
ATOM 791 O O . PRO A 1 102 ? 6.434 -17.351 -11.443 1.00 41.06 102 PRO A O 1
ATOM 794 N N . ALA A 1 103 ? 6.485 -19.210 -12.711 1.00 42.06 103 ALA A N 1
ATOM 795 C CA . ALA A 1 103 ? 7.775 -18.942 -13.317 1.00 42.06 103 ALA A CA 1
ATOM 796 C C . ALA A 1 103 ? 7.655 -17.640 -14.120 1.00 42.06 103 ALA A C 1
ATOM 798 O O . ALA A 1 103 ? 7.033 -17.620 -15.182 1.00 42.06 103 ALA A O 1
ATOM 799 N N . SER A 1 104 ? 8.200 -16.548 -13.582 1.00 47.00 104 SER A N 1
ATOM 800 C CA . SER A 1 104 ? 8.320 -15.288 -14.305 1.00 47.00 104 SER A CA 1
ATOM 801 C C . SER A 1 104 ? 9.306 -15.481 -15.450 1.00 47.00 104 SER A C 1
ATOM 803 O O . SER A 1 104 ? 10.518 -15.346 -15.288 1.00 47.00 104 SER A O 1
ATOM 805 N N . ASP A 1 105 ? 8.761 -15.804 -16.617 1.00 49.50 105 ASP A N 1
ATOM 806 C CA . ASP A 1 105 ? 9.408 -15.601 -17.903 1.00 49.50 105 ASP A CA 1
ATOM 807 C C . ASP A 1 105 ? 9.431 -14.087 -18.174 1.00 49.50 105 ASP A C 1
ATOM 809 O O . ASP A 1 105 ? 8.523 -13.520 -18.773 1.00 49.50 105 ASP A O 1
ATOM 813 N N . VAL A 1 106 ? 10.437 -13.396 -17.627 1.00 53.03 106 VAL A N 1
ATOM 814 C CA . VAL A 1 106 ? 10.786 -12.023 -18.013 1.00 53.03 106 VAL A CA 1
ATOM 815 C C . VAL A 1 106 ? 12.299 -11.938 -18.195 1.00 53.03 106 VAL A C 1
ATOM 817 O O . VAL A 1 106 ? 13.079 -11.715 -17.276 1.00 53.03 106 VAL A O 1
ATOM 820 N N . MET A 1 107 ? 12.671 -12.153 -19.455 1.00 42.44 107 MET A N 1
ATOM 821 C CA . MET A 1 107 ? 13.656 -11.387 -20.213 1.00 42.44 107 MET A CA 1
ATOM 822 C C . MET A 1 107 ? 15.073 -11.253 -19.630 1.00 42.44 107 MET A C 1
ATOM 824 O O . MET A 1 107 ? 15.432 -10.292 -18.953 1.00 42.44 107 MET A O 1
ATOM 828 N N . ARG A 1 108 ? 15.947 -12.158 -20.091 1.00 51.81 108 ARG A N 1
ATOM 829 C CA . ARG A 1 108 ? 17.369 -11.863 -20.319 1.00 51.81 108 ARG A CA 1
ATOM 830 C C . ARG A 1 108 ? 17.493 -10.628 -21.221 1.00 51.81 108 ARG A C 1
ATOM 832 O O . ARG A 1 108 ? 17.136 -10.681 -22.393 1.00 51.81 108 ARG A O 1
ATOM 839 N N . SER A 1 109 ? 18.083 -9.566 -20.698 1.00 45.34 109 SER A N 1
ATOM 840 C CA . SER A 1 109 ? 18.789 -8.541 -21.472 1.00 45.34 109 SER A CA 1
ATOM 841 C C . SER A 1 109 ? 19.862 -8.005 -20.522 1.00 45.34 109 SER A C 1
ATOM 843 O O . SER A 1 109 ? 19.539 -7.423 -19.498 1.00 45.34 109 SER A O 1
ATOM 845 N N . GLY A 1 110 ? 21.128 -8.403 -20.618 1.00 39.00 110 GLY A N 1
ATOM 846 C CA . GLY A 1 110 ? 22.007 -8.178 -21.757 1.00 39.00 110 GLY A CA 1
ATOM 847 C C . GLY A 1 110 ? 23.057 -7.157 -21.310 1.00 39.00 110 GLY A C 1
ATOM 848 O O . GLY A 1 110 ? 22.954 -5.986 -21.647 1.00 39.00 110 GLY A O 1
ATOM 849 N N . ALA A 1 111 ? 24.016 -7.583 -20.484 1.00 41.88 111 ALA A N 1
ATOM 850 C CA . ALA A 1 111 ? 25.187 -6.772 -20.159 1.00 41.88 111 ALA A CA 1
ATOM 851 C C . ALA A 1 111 ? 26.239 -6.975 -21.264 1.00 41.88 111 ALA A C 1
ATOM 853 O O . ALA A 1 111 ? 26.576 -8.131 -21.535 1.00 41.88 111 ALA A O 1
ATOM 854 N N . PRO A 1 112 ? 26.755 -5.920 -21.919 1.00 43.22 112 PRO A N 1
ATOM 855 C CA . PRO A 1 112 ? 27.963 -6.050 -22.715 1.00 43.22 112 PRO A CA 1
ATOM 856 C C . PRO A 1 112 ? 29.171 -6.109 -21.772 1.00 43.22 112 PRO A C 1
ATOM 858 O O . PRO A 1 112 ? 29.374 -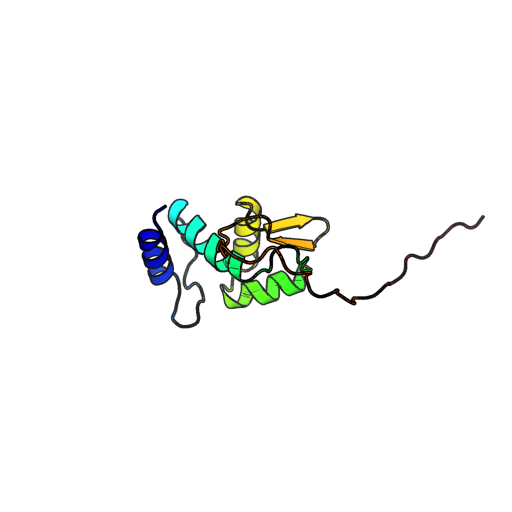5.229 -20.936 1.00 43.22 112 PRO A O 1
ATOM 861 N N . ASP A 1 113 ? 29.939 -7.185 -21.903 1.00 46.00 113 ASP A N 1
ATOM 862 C CA . ASP A 1 113 ? 31.283 -7.322 -21.352 1.00 46.00 113 ASP A CA 1
ATOM 863 C C . ASP A 1 113 ? 32.206 -6.396 -22.158 1.00 46.00 113 ASP A C 1
ATOM 865 O O . ASP A 1 113 ? 32.493 -6.667 -23.323 1.00 46.00 113 ASP A O 1
ATOM 869 N N . ASP A 1 114 ? 32.614 -5.270 -21.572 1.00 45.56 114 ASP A N 1
ATOM 870 C CA . ASP A 1 114 ? 33.679 -4.437 -22.132 1.00 45.56 114 ASP A CA 1
ATOM 871 C C . ASP A 1 114 ? 35.006 -4.832 -21.471 1.00 45.56 114 ASP A C 1
ATOM 873 O O . ASP A 1 114 ? 35.431 -4.292 -20.447 1.00 45.56 114 ASP A O 1
ATOM 877 N N . ARG A 1 115 ? 35.642 -5.857 -22.045 1.00 45.88 115 ARG A N 1
ATOM 878 C CA . ARG A 1 115 ? 37.088 -6.061 -21.956 1.00 45.88 115 ARG A CA 1
ATOM 879 C C . ARG A 1 115 ? 37.678 -6.063 -23.361 1.00 45.88 115 ARG A C 1
ATOM 881 O O . ARG A 1 115 ? 37.597 -7.039 -24.099 1.00 45.88 115 ARG A O 1
ATOM 888 N N . SER A 1 116 ? 38.308 -4.955 -23.710 1.00 49.06 116 SER A N 1
ATOM 889 C CA . SER A 1 116 ? 39.309 -4.795 -24.770 1.00 49.06 116 SER A CA 1
ATOM 890 C C . SER A 1 116 ? 40.119 -3.559 -24.365 1.00 49.06 116 SER A C 1
ATOM 892 O O . SER A 1 116 ? 39.516 -2.563 -23.993 1.00 49.06 116 SER A O 1
ATOM 894 N N . ALA A 1 117 ? 41.443 -3.498 -24.347 1.00 43.72 117 ALA A N 1
ATOM 895 C CA . ALA A 1 117 ? 42.549 -4.396 -24.643 1.00 43.72 117 ALA A CA 1
ATOM 896 C C . ALA A 1 117 ? 43.786 -3.790 -23.942 1.00 43.72 117 ALA A C 1
ATOM 898 O O . ALA A 1 117 ? 43.741 -2.573 -23.639 1.00 43.72 117 ALA A O 1
#

Secondary structure (DSSP, 8-s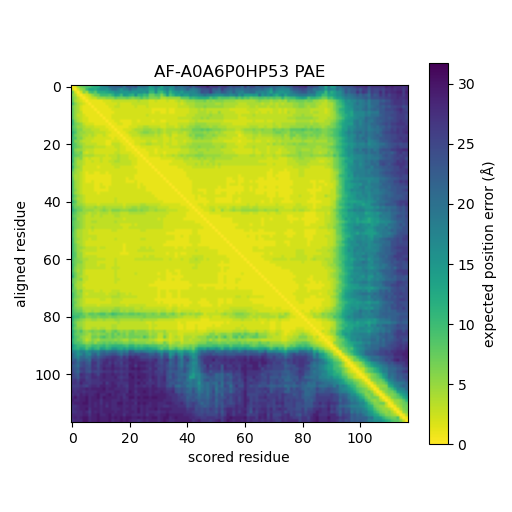tate):
--HHHHHHHHHHHB-TTS-BSS---SHHHHHHHHHHHHTTS-BT-EEEHHHHHHHHTTT-S-HHHHHHHHHHTTSEEEETTEEEE--S-----TT---PPPP---------------

Sequence (117 aa):
MTTPDAARVLAQFLDADGALHTIPTKRRKQLVVLDHVAQAFELGVVYPEVDVNAVLRRFHPDVAALRRYLVDDGFLTREANQYWRSGGTVALDEGRGPGPGPASDVMRSGAPDDRSA

InterPro domains:
  IPR018656 Domain of unknown function DUF2087 [PF09860] (20-85)

Mean predicted aligned error: 10.14 Å

Foldseek 3Di:
DPPVVLVVLQVVQADPLRAGPDQDPDPVSNLSNLLVLLVLFDAPDKDALVVQLVSCVSHDVPSVVSVVSCCVVQQWPDDPRIIHGGDHDDDPPVDDDDDPDPDPPDDDDDDDDPDDD

pLDDT: mean 82.63, std 20.24, range [39.0, 97.69]

Organism: NCBI:txid1457234